Protein AF-A0AAJ1V4B8-F1 (afdb_monomer)

Mean predicted aligned error: 13.98 Å

pLDDT: mean 80.86, std 5.72, range [65.12, 90.38]

Structure (mmCIF, N/CA/C/O backbone):
data_AF-A0AAJ1V4B8-F1
#
_entry.id   AF-A0AAJ1V4B8-F1
#
loop_
_atom_site.group_PDB
_atom_site.id
_atom_site.type_symbol
_atom_site.label_atom_id
_atom_site.label_alt_id
_atom_site.label_comp_id
_atom_site.label_asym_id
_atom_site.label_entity_id
_atom_site.label_seq_id
_atom_site.pdbx_PDB_ins_code
_atom_site.Cartn_x
_atom_site.Cartn_y
_atom_site.Cartn_z
_atom_site.occupancy
_atom_site.B_iso_or_equiv
_atom_site.auth_seq_id
_atom_site.auth_comp_id
_atom_site.auth_asym_id
_atom_site.auth_atom_id
_atom_site.pdbx_PDB_model_num
ATOM 1 N N . MET A 1 1 ? -7.674 -6.649 66.095 1.00 65.94 1 MET A N 1
ATOM 2 C CA . MET A 1 1 ? -6.862 -6.818 64.864 1.00 65.94 1 MET A CA 1
ATOM 3 C C . MET A 1 1 ? -7.535 -7.719 63.821 1.00 65.94 1 MET A C 1
ATOM 5 O O . MET A 1 1 ? -7.626 -7.306 62.677 1.00 65.94 1 MET A O 1
ATOM 9 N N . ARG A 1 2 ? -8.093 -8.886 64.193 1.00 74.12 2 ARG A N 1
ATOM 10 C CA . ARG A 1 2 ? -8.764 -9.820 63.254 1.00 74.12 2 ARG A CA 1
ATOM 11 C C . ARG A 1 2 ? -9.952 -9.235 62.463 1.00 74.12 2 ARG A C 1
ATOM 13 O O . ARG A 1 2 ? -10.091 -9.526 61.281 1.00 74.12 2 ARG A O 1
ATOM 20 N N . GLN A 1 3 ? -10.772 -8.395 63.097 1.00 74.81 3 GLN A N 1
ATOM 21 C CA . GLN A 1 3 ? -11.924 -7.749 62.446 1.00 74.81 3 GLN A CA 1
ATOM 22 C C . GLN A 1 3 ? -11.490 -6.716 61.395 1.00 74.81 3 GLN A C 1
ATOM 24 O O . GLN A 1 3 ? -12.010 -6.700 60.289 1.00 74.81 3 GLN A O 1
ATOM 29 N N . VAL A 1 4 ? -10.459 -5.927 61.707 1.00 79.88 4 VAL A N 1
ATOM 30 C CA . VAL A 1 4 ? -9.893 -4.920 60.793 1.00 79.88 4 VAL A CA 1
ATOM 31 C C . VAL A 1 4 ? -9.291 -5.586 59.553 1.00 79.88 4 VAL A C 1
ATOM 33 O O . VAL A 1 4 ? -9.523 -5.133 58.437 1.00 79.88 4 VAL A O 1
ATOM 36 N N . LEU A 1 5 ? -8.584 -6.707 59.743 1.00 79.88 5 LEU A N 1
ATOM 37 C CA . LEU A 1 5 ? -8.002 -7.484 58.649 1.00 79.88 5 LEU A CA 1
ATOM 38 C C . LEU A 1 5 ? -9.077 -8.085 57.725 1.00 79.88 5 LEU A C 1
ATOM 40 O O . LEU A 1 5 ? -8.912 -8.081 56.511 1.00 79.88 5 LEU A O 1
ATOM 44 N N . SER A 1 6 ? -10.193 -8.556 58.292 1.00 80.19 6 SER A N 1
ATOM 45 C CA . SER A 1 6 ? -11.298 -9.125 57.505 1.00 80.19 6 SER A CA 1
ATOM 46 C C . SER A 1 6 ? -12.003 -8.062 56.662 1.00 80.19 6 SER A C 1
ATOM 48 O O . SER A 1 6 ? -12.262 -8.295 55.485 1.00 80.19 6 SER A O 1
ATOM 50 N N . SER A 1 7 ? -12.249 -6.871 57.219 1.00 81.62 7 SER A N 1
ATOM 51 C CA . SER A 1 7 ? -12.854 -5.765 56.465 1.00 81.62 7 SER A CA 1
ATOM 52 C C . SER A 1 7 ? -11.965 -5.288 55.313 1.00 81.62 7 SER A C 1
ATOM 54 O O . SER A 1 7 ? -12.466 -5.018 54.225 1.00 81.62 7 SER A O 1
ATOM 56 N N . LEU A 1 8 ? -10.645 -5.238 55.523 1.00 83.12 8 LEU A N 1
ATOM 57 C CA . LEU A 1 8 ? -9.672 -4.895 54.478 1.00 83.12 8 LEU A CA 1
ATOM 58 C C . LEU A 1 8 ? -9.701 -5.883 53.305 1.00 83.12 8 LEU A C 1
ATOM 60 O O . LEU A 1 8 ? -9.680 -5.461 52.151 1.00 83.12 8 LEU A O 1
ATOM 64 N N . LEU A 1 9 ? -9.801 -7.183 53.593 1.00 82.69 9 LEU A N 1
ATOM 65 C CA . LEU A 1 9 ? -9.870 -8.221 52.561 1.00 82.69 9 LEU A CA 1
ATOM 66 C C . LEU A 1 9 ? -11.163 -8.139 51.735 1.00 82.69 9 LEU A C 1
ATOM 68 O O . LEU A 1 9 ? -11.119 -8.302 50.517 1.00 82.69 9 LEU A O 1
ATOM 72 N N . VAL A 1 10 ? -12.301 -7.833 52.367 1.00 83.25 10 VAL A N 1
ATOM 73 C CA . VAL A 1 10 ? -13.592 -7.682 51.668 1.00 83.25 10 VAL A CA 1
ATOM 74 C C . VAL A 1 10 ? -13.584 -6.472 50.730 1.00 83.25 10 VAL A C 1
ATOM 76 O O . VAL A 1 10 ? -14.034 -6.573 49.589 1.00 83.25 10 VAL A O 1
ATOM 79 N N . ILE A 1 11 ? -13.035 -5.340 51.178 1.00 79.81 11 ILE A N 1
ATOM 80 C CA . ILE A 1 11 ? -12.958 -4.117 50.363 1.00 79.81 11 ILE A CA 1
ATOM 81 C C . ILE A 1 11 ? -12.008 -4.316 49.175 1.00 79.81 11 ILE A C 1
ATOM 83 O O . ILE A 1 11 ? -12.336 -3.918 48.058 1.00 79.81 11 ILE A O 1
ATOM 87 N N . ALA A 1 12 ? -10.868 -4.984 49.388 1.00 77.12 12 ALA A N 1
ATOM 88 C CA . ALA A 1 12 ? -9.943 -5.322 48.309 1.00 77.12 12 ALA A CA 1
ATOM 89 C C . ALA A 1 12 ? -10.601 -6.229 47.252 1.00 77.12 12 ALA A C 1
ATOM 91 O O . ALA A 1 12 ? -10.455 -5.976 46.058 1.00 77.12 12 ALA A O 1
ATOM 92 N N . GLY A 1 13 ? -11.394 -7.220 47.678 1.00 77.81 13 GLY A N 1
ATOM 93 C CA . GLY A 1 13 ? -12.119 -8.116 46.771 1.00 77.81 13 GLY A CA 1
ATOM 94 C C . GLY A 1 13 ? -13.157 -7.411 45.888 1.00 77.81 13 GLY A C 1
ATOM 95 O O . GLY A 1 13 ? -13.268 -7.735 44.707 1.00 77.81 13 GLY A O 1
ATOM 96 N N . LEU A 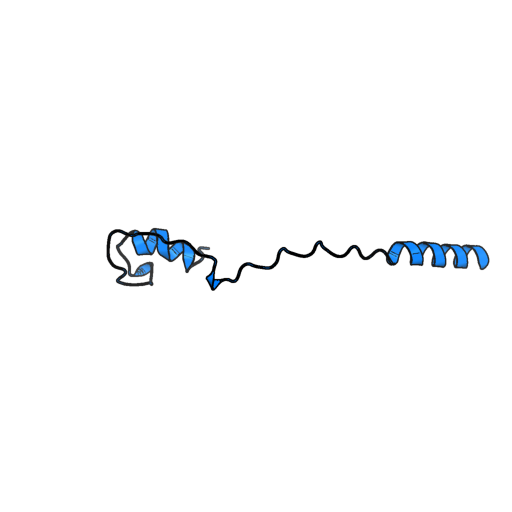1 14 ? -13.878 -6.411 46.416 1.00 74.69 14 LEU A N 1
ATOM 97 C CA . LEU A 1 14 ? -14.851 -5.639 45.624 1.00 74.69 14 LEU A CA 1
ATOM 98 C C . LEU A 1 14 ? -14.191 -4.775 44.534 1.00 74.69 14 LEU A C 1
ATOM 100 O O . LEU A 1 14 ? -14.778 -4.573 43.469 1.00 74.69 14 LEU A O 1
ATOM 104 N N . VAL A 1 15 ? -12.978 -4.272 44.784 1.00 71.50 15 VAL A N 1
ATOM 105 C CA . VAL A 1 15 ? -12.235 -3.433 43.828 1.00 71.50 15 VAL A CA 1
ATOM 106 C C . VAL A 1 15 ? -11.649 -4.265 42.681 1.00 71.50 15 VAL A C 1
ATOM 108 O O . VAL A 1 15 ? -11.588 -3.787 41.553 1.00 71.50 15 VAL A O 1
ATOM 111 N N . SER A 1 16 ? -11.274 -5.524 42.926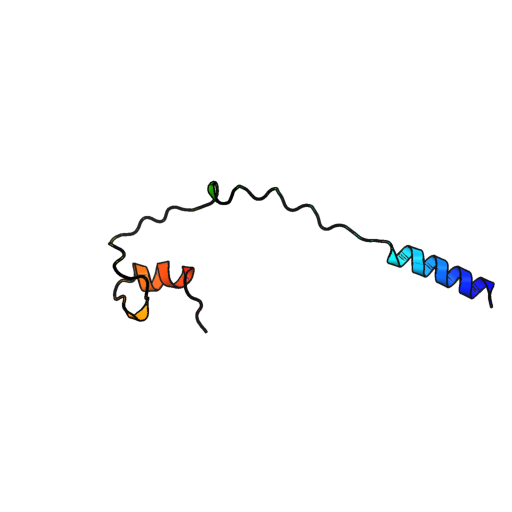 1.00 71.06 16 SER A N 1
ATOM 112 C CA . SER A 1 16 ? -10.668 -6.399 41.908 1.00 71.06 16 SER A CA 1
ATOM 113 C C . SER A 1 16 ? -11.664 -7.017 40.915 1.00 71.06 16 SER A C 1
ATOM 115 O O . SER A 1 16 ? -11.242 -7.548 39.893 1.00 71.06 16 SER A O 1
ATOM 117 N N . GLY A 1 17 ? -12.970 -6.973 41.200 1.00 65.12 17 GLY A N 1
ATOM 118 C CA . GLY A 1 17 ? -14.005 -7.643 40.397 1.00 65.12 17 GLY A CA 1
ATOM 119 C C . GLY A 1 17 ? -14.540 -6.854 39.196 1.00 65.12 17 GLY A C 1
ATOM 120 O O . GLY A 1 17 ? -15.413 -7.352 38.490 1.00 65.12 17 GLY A O 1
ATOM 121 N N . GLN A 1 18 ? -14.062 -5.630 38.961 1.00 71.50 18 GLN A N 1
ATOM 122 C CA . GLN A 1 18 ? -14.588 -4.763 37.905 1.00 71.50 18 GLN A CA 1
ATOM 123 C C . GLN A 1 18 ? -13.896 -5.072 36.566 1.00 71.50 18 GLN A C 1
ATOM 125 O O . GLN A 1 18 ? -12.955 -4.392 36.163 1.00 71.50 18 GLN A O 1
ATOM 130 N N . ALA A 1 19 ? -14.342 -6.120 35.872 1.00 71.50 19 ALA A N 1
ATOM 131 C CA . ALA A 1 19 ? -13.950 -6.362 34.486 1.00 71.50 19 ALA A CA 1
ATOM 132 C C . ALA A 1 19 ? -14.888 -5.577 33.557 1.00 71.50 19 ALA A C 1
ATOM 134 O O . ALA A 1 19 ? -16.014 -5.997 33.294 1.00 71.50 19 ALA A O 1
ATOM 135 N N . ILE A 1 20 ? -14.438 -4.419 33.071 1.00 78.25 20 ILE A N 1
ATOM 136 C CA . ILE A 1 20 ? -15.124 -3.716 31.983 1.00 78.25 20 ILE A CA 1
ATOM 137 C C . ILE A 1 20 ? -14.798 -4.469 30.693 1.00 78.25 20 ILE A C 1
ATOM 139 O O . ILE A 1 20 ? -13.644 -4.504 30.264 1.00 78.25 20 ILE A O 1
ATOM 143 N N . ALA A 1 21 ? -15.808 -5.102 30.095 1.00 77.19 21 ALA A N 1
ATOM 144 C CA . ALA A 1 21 ? -15.676 -5.677 28.765 1.00 77.19 21 ALA A CA 1
ATOM 145 C C . ALA A 1 21 ? -15.379 -4.555 27.760 1.00 77.19 21 ALA A C 1
ATOM 147 O O . ALA A 1 21 ? -15.994 -3.487 27.811 1.00 77.19 21 ALA A O 1
ATOM 148 N N . ALA A 1 22 ? -14.430 -4.793 26.853 1.00 80.50 22 ALA A N 1
ATOM 149 C CA . ALA A 1 22 ? -14.225 -3.896 25.727 1.00 80.50 22 ALA A CA 1
ATOM 150 C C . ALA A 1 22 ? -15.530 -3.811 24.909 1.00 80.50 22 ALA A C 1
ATOM 152 O O . ALA A 1 22 ? -16.227 -4.824 24.791 1.00 80.50 22 ALA A O 1
ATOM 153 N N . PRO A 1 23 ? -15.880 -2.632 24.365 1.00 79.88 23 PRO A N 1
ATOM 154 C CA . PRO A 1 23 ? -17.027 -2.515 23.478 1.00 79.88 23 PRO A CA 1
ATOM 155 C C . PRO A 1 23 ? -16.895 -3.512 22.324 1.00 79.88 23 PRO A C 1
ATOM 157 O O . PRO A 1 23 ? -15.806 -3.704 21.781 1.00 79.88 23 PRO A O 1
ATOM 160 N N . GLU A 1 24 ? -18.008 -4.160 21.985 1.00 77.88 24 GLU A N 1
ATOM 161 C CA . GLU A 1 24 ? -18.077 -5.101 20.873 1.00 77.88 24 GLU A CA 1
ATOM 162 C C . GLU A 1 24 ? -17.636 -4.384 19.593 1.00 77.88 24 GLU A C 1
ATOM 164 O O . GLU A 1 24 ? -18.154 -3.316 19.251 1.00 77.88 24 GLU A O 1
ATOM 169 N N . SER A 1 25 ? -16.637 -4.940 18.905 1.00 73.50 25 SER A N 1
ATOM 170 C CA . SER A 1 25 ? -16.247 -4.433 17.595 1.00 73.50 25 SER A CA 1
ATOM 171 C C . SER A 1 25 ? -17.449 -4.550 16.660 1.00 73.50 25 SER A C 1
ATOM 173 O O . SER A 1 25 ? -18.087 -5.607 16.664 1.00 73.50 25 SER A O 1
ATOM 175 N N . PRO A 1 26 ? -17.754 -3.524 15.845 1.00 77.31 26 PRO A N 1
ATOM 176 C CA . PRO A 1 26 ? -18.803 -3.646 14.844 1.00 77.31 26 PRO A CA 1
ATOM 177 C C . PRO A 1 26 ? -18.561 -4.915 14.017 1.00 77.31 26 PRO A C 1
ATOM 179 O O . PRO A 1 26 ? -17.394 -5.252 13.779 1.00 77.31 26 PRO A O 1
ATOM 182 N N . PRO A 1 27 ? -19.625 -5.632 13.605 1.00 76.06 27 PRO A N 1
ATOM 183 C CA . PRO A 1 27 ? -19.471 -6.827 12.792 1.00 76.06 27 PRO A CA 1
ATOM 184 C C . PRO A 1 27 ? -18.579 -6.471 11.607 1.00 76.06 27 PRO A C 1
ATOM 186 O O . PRO A 1 27 ? -18.890 -5.548 10.849 1.00 76.06 27 PRO A O 1
ATOM 189 N N . HIS A 1 28 ? -17.428 -7.142 11.508 1.00 72.31 28 HIS A N 1
ATOM 190 C CA . HIS A 1 28 ? -16.534 -6.958 10.377 1.00 72.31 28 HIS A CA 1
ATOM 191 C C . HIS A 1 28 ? -17.367 -7.202 9.120 1.00 72.31 28 HIS A C 1
ATOM 193 O O . HIS A 1 28 ? -17.927 -8.288 8.958 1.00 72.31 28 HIS A O 1
ATOM 199 N N . ALA A 1 29 ? -17.487 -6.182 8.264 1.00 72.50 29 ALA A N 1
ATOM 200 C CA . ALA A 1 29 ? -17.998 -6.390 6.918 1.00 72.50 29 ALA A CA 1
ATOM 201 C C . ALA A 1 29 ? -17.206 -7.550 6.302 1.00 72.50 29 ALA A C 1
ATOM 203 O O . ALA A 1 29 ? -15.997 -7.650 6.550 1.00 72.50 29 ALA A O 1
ATOM 204 N N . ASP A 1 30 ? -17.881 -8.442 5.570 1.00 79.12 30 ASP A N 1
ATOM 205 C CA . ASP A 1 30 ? -17.195 -9.544 4.898 1.00 79.12 30 ASP A CA 1
ATOM 206 C C . ASP A 1 30 ? -16.024 -8.943 4.111 1.00 79.12 30 ASP A C 1
ATOM 208 O O . ASP A 1 30 ? -16.181 -7.941 3.413 1.00 79.12 30 ASP A O 1
ATOM 212 N N . ILE A 1 31 ? -14.828 -9.517 4.246 1.00 76.50 31 ILE A N 1
ATOM 213 C CA . ILE A 1 31 ? -13.631 -9.035 3.545 1.00 76.50 31 ILE A CA 1
ATOM 214 C C . ILE A 1 31 ? -13.899 -8.983 2.036 1.00 76.50 31 ILE A C 1
ATOM 216 O O . ILE A 1 31 ? -13.348 -8.136 1.339 1.00 76.50 31 ILE A O 1
ATOM 220 N N . ARG A 1 32 ? -14.797 -9.842 1.541 1.00 81.56 32 ARG A N 1
ATOM 221 C CA . ARG A 1 32 ? -15.253 -9.880 0.147 1.00 81.56 32 ARG A CA 1
ATOM 222 C C . ARG A 1 32 ? -16.097 -8.668 -0.264 1.00 81.56 32 ARG A C 1
ATOM 224 O O . ARG A 1 32 ? -16.130 -8.357 -1.451 1.00 81.56 32 ARG A O 1
ATOM 231 N N . ASP A 1 33 ? -16.723 -7.991 0.695 1.00 82.31 33 ASP A N 1
ATOM 232 C CA . ASP A 1 33 ? -17.492 -6.755 0.508 1.00 82.31 33 ASP A CA 1
ATOM 233 C C . ASP A 1 33 ? -16.622 -5.497 0.694 1.00 82.31 33 ASP A C 1
ATOM 235 O O . ASP A 1 3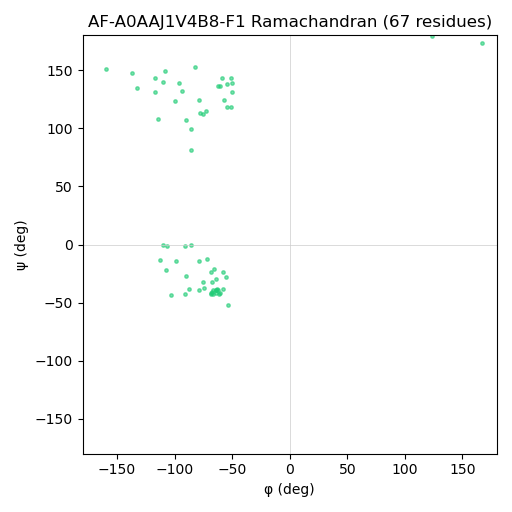3 ? -17.095 -4.371 0.534 1.00 82.31 33 ASP A O 1
ATOM 239 N N . SER A 1 34 ? -15.336 -5.672 1.022 1.00 80.19 34 SER A N 1
ATOM 240 C CA . SER A 1 34 ? -14.384 -4.588 1.254 1.00 80.19 34 SER A CA 1
ATOM 241 C C . SER A 1 34 ? -13.246 -4.613 0.231 1.00 80.19 34 SER A C 1
ATOM 243 O O . SER A 1 34 ? -12.629 -5.643 -0.025 1.00 80.19 34 SER A O 1
ATOM 245 N N . GLY A 1 35 ? -12.941 -3.467 -0.369 1.00 82.69 35 GLY A N 1
ATOM 246 C CA . GLY A 1 35 ? -11.853 -3.347 -1.334 1.00 82.69 35 GLY A CA 1
ATOM 247 C C . GLY A 1 35 ? -11.917 -2.036 -2.103 1.00 82.69 35 GLY A C 1
ATOM 248 O O . GLY A 1 35 ? -12.875 -1.274 -1.983 1.00 82.69 35 GLY A O 1
ATOM 249 N N . PHE A 1 36 ? -10.891 -1.767 -2.904 1.00 87.00 36 PHE A N 1
ATOM 250 C CA . PHE A 1 36 ? -10.861 -0.619 -3.803 1.00 87.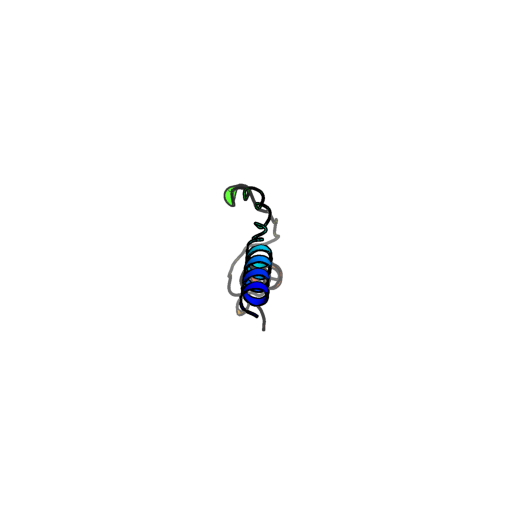00 36 PHE A CA 1
ATOM 251 C C . PHE A 1 36 ? -10.297 -1.030 -5.162 1.00 87.00 36 PHE A C 1
ATOM 253 O O . PHE A 1 36 ? -9.443 -1.911 -5.258 1.00 87.00 36 PHE A O 1
ATOM 260 N N . VAL A 1 37 ? -10.782 -0.387 -6.224 1.00 88.81 37 VAL A N 1
ATOM 261 C CA . VAL A 1 37 ? -10.265 -0.577 -7.583 1.00 88.81 37 VAL A CA 1
ATOM 262 C C . VAL A 1 37 ? -9.323 0.573 -7.897 1.00 88.81 37 VAL A C 1
ATOM 264 O O . VAL A 1 37 ? -9.720 1.736 -7.844 1.00 88.81 37 VAL A O 1
ATOM 267 N N . TYR A 1 38 ? -8.080 0.248 -8.246 1.00 86.44 38 TYR A N 1
ATOM 268 C CA . TYR A 1 38 ? -7.093 1.223 -8.694 1.00 86.44 38 TYR A CA 1
ATOM 269 C C . TYR A 1 38 ? -6.742 0.968 -10.160 1.00 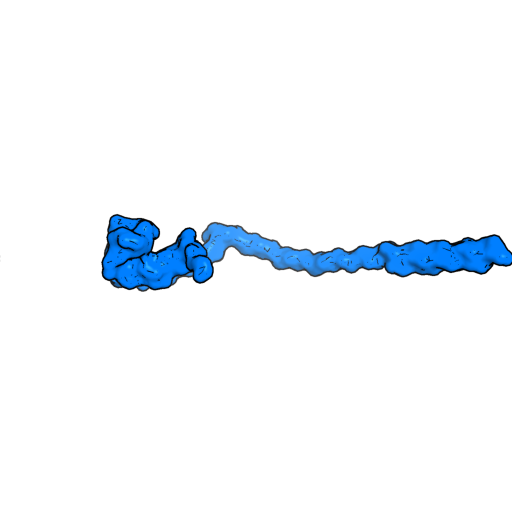86.44 38 TYR A C 1
ATOM 271 O O . TYR A 1 38 ? -6.105 -0.029 -10.499 1.00 86.44 38 TYR A O 1
ATOM 279 N N . CYS A 1 39 ? -7.203 1.859 -11.040 1.00 87.56 39 CYS A N 1
ATOM 280 C CA . CYS A 1 39 ? -6.939 1.773 -12.473 1.00 87.56 39 CYS A CA 1
ATOM 281 C C . CYS A 1 39 ? -5.532 2.280 -12.779 1.00 87.56 39 CYS A C 1
ATOM 283 O O . CYS A 1 39 ? -5.192 3.421 -12.467 1.00 87.56 39 CYS A O 1
ATOM 285 N N . VAL A 1 40 ? -4.736 1.444 -13.436 1.00 82.50 40 VAL A N 1
ATOM 286 C CA . VAL A 1 40 ? -3.329 1.726 -13.706 1.00 82.50 40 VAL A CA 1
ATOM 287 C C . VAL A 1 40 ? -3.059 1.812 -15.197 1.00 82.50 40 VAL A C 1
ATOM 289 O O . VAL A 1 40 ? -3.642 1.075 -15.990 1.00 82.50 40 VAL A O 1
ATOM 292 N N . SER A 1 41 ? -2.166 2.720 -15.585 1.00 84.81 41 SER A N 1
ATOM 293 C CA . SER A 1 41 ? -1.716 2.828 -16.971 1.00 84.81 41 SER A CA 1
ATOM 294 C C . SER A 1 41 ? -0.497 1.933 -17.181 1.00 84.81 41 SER A C 1
ATOM 296 O O . SER A 1 41 ? 0.594 2.230 -16.693 1.00 84.81 41 SER A O 1
ATOM 298 N N . GLY A 1 42 ? -0.687 0.816 -17.882 1.00 82.19 42 GLY A N 1
ATOM 299 C CA . GLY A 1 42 ? 0.369 -0.147 -18.200 1.00 82.19 42 GLY A CA 1
ATOM 300 C C . GLY A 1 42 ? 0.066 -1.564 -17.715 1.00 82.19 42 GLY A C 1
ATOM 301 O O . GLY A 1 42 ? -0.979 -1.831 -17.130 1.00 82.19 42 GLY A O 1
ATOM 302 N N . GLN A 1 43 ? 0.989 -2.487 -17.988 1.00 84.62 43 GLN A N 1
ATOM 303 C CA . GLN A 1 43 ? 0.859 -3.893 -17.601 1.00 84.62 43 GLN A CA 1
ATOM 304 C C . GLN A 1 43 ? 1.849 -4.276 -16.503 1.00 84.62 43 GLN A C 1
ATOM 306 O O . GLN A 1 43 ? 3.026 -3.905 -16.547 1.00 84.62 43 GLN A O 1
ATOM 311 N N . VAL A 1 44 ? 1.376 -5.083 -15.553 1.00 86.06 44 VAL A N 1
ATOM 312 C CA . VAL A 1 44 ? 2.214 -5.715 -14.531 1.00 86.06 44 VAL A CA 1
ATOM 313 C C . VAL A 1 44 ? 3.023 -6.832 -15.186 1.00 86.06 44 VAL A C 1
ATOM 315 O O . VAL A 1 44 ? 2.469 -7.813 -15.667 1.00 86.06 44 VAL A O 1
ATOM 318 N N . ASN A 1 45 ? 4.343 -6.673 -15.214 1.00 86.50 45 ASN A N 1
ATOM 319 C CA . ASN A 1 45 ? 5.271 -7.620 -15.849 1.00 86.50 45 ASN A CA 1
ATOM 320 C C . ASN A 1 45 ? 6.174 -8.356 -14.841 1.00 86.50 45 ASN A C 1
ATOM 322 O O . ASN A 1 45 ? 6.803 -9.356 -15.179 1.00 86.50 45 ASN A O 1
ATOM 326 N N . THR A 1 46 ? 6.227 -7.888 -13.595 1.00 87.00 46 THR A N 1
ATOM 327 C CA . THR A 1 46 ? 6.919 -8.531 -12.473 1.00 87.00 46 THR A CA 1
ATOM 328 C C . THR A 1 46 ? 6.353 -7.989 -11.164 1.00 87.00 46 THR A C 1
ATOM 330 O O . THR A 1 46 ? 5.920 -6.842 -11.115 1.00 87.00 46 THR A O 1
ATOM 333 N N . PHE A 1 47 ? 6.389 -8.795 -10.104 1.00 89.00 47 PHE A N 1
ATOM 334 C CA . PHE A 1 47 ? 6.065 -8.359 -8.740 1.00 89.00 47 PHE A CA 1
ATOM 335 C C . PHE A 1 47 ? 7.311 -8.038 -7.910 1.00 89.00 47 PHE A C 1
ATOM 337 O O . PHE A 1 47 ? 7.203 -7.407 -6.869 1.00 89.00 47 PHE A O 1
ATOM 344 N N . ASN A 1 48 ? 8.497 -8.443 -8.376 1.00 88.88 48 ASN A N 1
ATOM 345 C CA . ASN A 1 48 ? 9.753 -8.111 -7.715 1.00 88.88 48 ASN A CA 1
ATOM 346 C C . ASN A 1 48 ? 10.148 -6.657 -8.051 1.00 88.88 48 ASN A C 1
ATOM 348 O O . ASN A 1 48 ? 10.493 -6.402 -9.215 1.00 88.88 48 ASN A O 1
ATOM 352 N N . PRO A 1 49 ? 10.150 -5.729 -7.073 1.00 85.69 49 PRO A N 1
ATOM 353 C CA . PRO A 1 49 ? 10.456 -4.320 -7.310 1.00 85.69 49 PRO A CA 1
ATOM 354 C C . PRO A 1 49 ? 11.891 -4.100 -7.794 1.00 85.69 49 PRO A C 1
ATOM 356 O O . PRO A 1 49 ? 12.125 -3.215 -8.608 1.00 85.69 49 PRO A O 1
ATOM 359 N N . SER A 1 50 ? 12.846 -4.948 -7.401 1.00 86.50 50 SER A N 1
ATOM 360 C CA . SER A 1 50 ? 14.247 -4.847 -7.840 1.00 86.50 50 SER A CA 1
ATOM 361 C C . SER A 1 50 ? 14.464 -5.234 -9.305 1.00 86.50 50 SER A C 1
ATOM 363 O O . SER A 1 50 ? 15.538 -5.008 -9.854 1.00 86.50 50 SER A O 1
ATOM 365 N N . LYS A 1 51 ? 13.460 -5.846 -9.940 1.00 87.38 51 LYS A N 1
ATOM 366 C CA . LYS A 1 51 ? 13.486 -6.257 -11.350 1.00 87.38 51 LYS A CA 1
ATOM 367 C C . LYS A 1 51 ? 12.538 -5.411 -12.210 1.00 87.38 51 LYS A C 1
ATOM 369 O O . LYS A 1 51 ? 12.425 -5.641 -13.411 1.00 87.38 51 LYS A O 1
ATOM 374 N N . ALA A 1 52 ? 11.837 -4.458 -11.601 1.00 85.56 52 ALA A N 1
ATOM 375 C CA . ALA A 1 52 ? 10.923 -3.568 -12.291 1.00 85.56 52 ALA A CA 1
ATOM 376 C C . ALA A 1 52 ? 11.611 -2.246 -12.642 1.00 85.56 52 ALA A C 1
ATOM 378 O O . ALA A 1 52 ? 12.317 -1.666 -11.827 1.00 85.56 52 ALA A O 1
ATOM 379 N N . SER A 1 53 ? 11.334 -1.739 -13.843 1.00 79.69 53 SER A N 1
ATOM 380 C CA . SER A 1 53 ? 11.665 -0.359 -14.232 1.00 79.69 53 SER A CA 1
ATOM 381 C C . SER A 1 53 ? 10.423 0.540 -14.304 1.00 79.69 53 SER A C 1
ATOM 383 O O . SER A 1 53 ? 10.531 1.717 -14.637 1.00 79.69 53 SER A O 1
ATOM 385 N N . SER A 1 54 ? 9.233 -0.010 -14.044 1.00 79.81 54 SER A N 1
ATOM 386 C CA . SER A 1 54 ? 7.967 0.726 -14.071 1.00 79.81 54 SER A CA 1
ATOM 387 C C . SER A 1 54 ? 7.618 1.241 -12.677 1.00 79.81 54 SER A C 1
ATOM 389 O O . SER A 1 54 ? 7.604 0.459 -11.723 1.00 79.81 54 SER A O 1
ATOM 391 N N . GLY A 1 55 ? 7.253 2.525 -12.583 1.00 78.19 55 GLY A N 1
ATOM 392 C CA . GLY A 1 55 ? 6.772 3.146 -11.341 1.00 78.19 55 GLY A CA 1
ATOM 393 C C . GLY A 1 55 ? 5.531 2.460 -10.761 1.00 78.19 55 GLY A C 1
ATOM 394 O O . GLY A 1 55 ? 5.336 2.458 -9.553 1.00 78.19 55 GLY A O 1
ATOM 395 N N . LEU A 1 56 ? 4.747 1.757 -11.588 1.00 81.81 56 LEU A N 1
ATOM 396 C CA . LEU A 1 56 ? 3.636 0.929 -11.120 1.00 81.81 56 LEU A CA 1
ATOM 397 C C . LEU A 1 56 ? 4.084 -0.068 -10.041 1.00 81.81 56 LEU A C 1
ATOM 399 O O . LEU A 1 56 ? 3.504 -0.144 -8.961 1.00 81.81 56 LEU A O 1
ATOM 403 N N . ILE A 1 57 ? 5.130 -0.836 -10.333 1.00 82.50 57 ILE A N 1
ATOM 404 C CA . ILE A 1 57 ? 5.579 -1.910 -9.446 1.00 82.50 57 ILE A CA 1
ATOM 405 C C . ILE A 1 57 ? 6.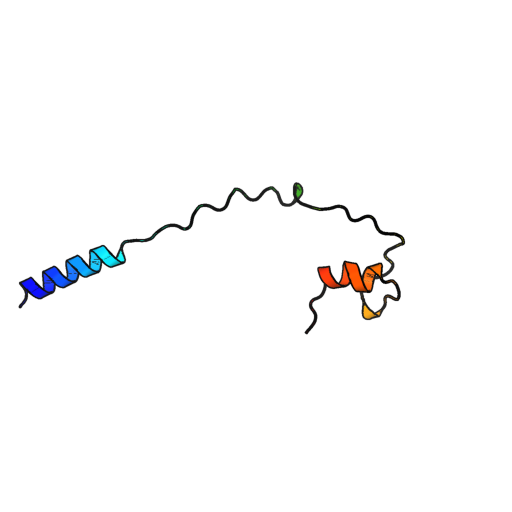385 -1.342 -8.285 1.00 82.50 57 ILE A C 1
ATOM 407 O O . ILE A 1 57 ? 6.226 -1.805 -7.163 1.00 82.50 57 ILE A O 1
ATOM 411 N N . VAL A 1 58 ? 7.221 -0.334 -8.544 1.00 75.56 58 VAL A N 1
ATOM 412 C CA . VAL A 1 58 ? 8.132 0.235 -7.540 1.00 75.56 58 VAL A CA 1
ATOM 413 C C . VAL A 1 58 ? 7.403 1.117 -6.520 1.00 75.56 58 VAL A C 1
ATOM 415 O O . VAL A 1 58 ? 7.739 1.054 -5.338 1.00 75.56 58 VAL A O 1
ATOM 418 N N . ASP A 1 59 ? 6.394 1.886 -6.939 1.00 79.31 59 ASP A N 1
ATOM 419 C CA . ASP A 1 59 ? 5.755 2.886 -6.074 1.00 79.31 59 ASP A CA 1
ATOM 420 C C . ASP A 1 59 ? 4.399 2.421 -5.539 1.00 79.31 59 ASP A C 1
ATOM 422 O O . ASP A 1 59 ? 4.121 2.584 -4.353 1.00 79.31 59 ASP A O 1
ATOM 426 N N . THR A 1 60 ? 3.553 1.814 -6.380 1.00 80.69 60 THR A N 1
ATOM 427 C CA . THR A 1 60 ? 2.193 1.429 -5.950 1.00 80.69 60 THR A CA 1
ATOM 428 C C . THR A 1 60 ? 2.131 0.015 -5.392 1.00 80.69 60 THR A C 1
ATOM 430 O O . THR A 1 60 ? 1.504 -0.216 -4.360 1.00 80.69 60 THR A O 1
ATOM 433 N N . LEU A 1 61 ? 2.806 -0.932 -6.045 1.00 83.38 61 LEU A N 1
ATOM 434 C CA . LEU A 1 61 ? 2.705 -2.345 -5.697 1.00 83.38 61 LEU A CA 1
ATOM 435 C C . LEU A 1 61 ? 3.700 -2.747 -4.606 1.00 83.38 61 LEU A C 1
ATOM 437 O O . LEU A 1 61 ? 3.351 -3.501 -3.700 1.00 83.38 61 LEU A O 1
ATOM 441 N N . ALA A 1 62 ? 4.922 -2.206 -4.645 1.00 85.19 62 ALA A N 1
ATOM 442 C CA . ALA A 1 62 ? 5.932 -2.531 -3.646 1.00 85.19 62 ALA A CA 1
ATOM 443 C C . ALA A 1 62 ? 5.504 -2.109 -2.238 1.00 85.19 62 ALA A C 1
ATOM 445 O O . ALA A 1 62 ? 5.712 -2.871 -1.306 1.00 85.19 62 ALA A O 1
ATOM 446 N N . ALA A 1 63 ? 4.858 -0.947 -2.097 1.00 85.88 63 ALA A N 1
ATOM 447 C CA . ALA A 1 63 ? 4.362 -0.454 -0.813 1.00 85.88 63 ALA A CA 1
ATOM 448 C C . ALA A 1 63 ? 3.241 -1.320 -0.209 1.00 85.88 63 ALA A C 1
ATOM 450 O O . ALA A 1 63 ? 3.005 -1.251 0.991 1.00 85.88 63 AL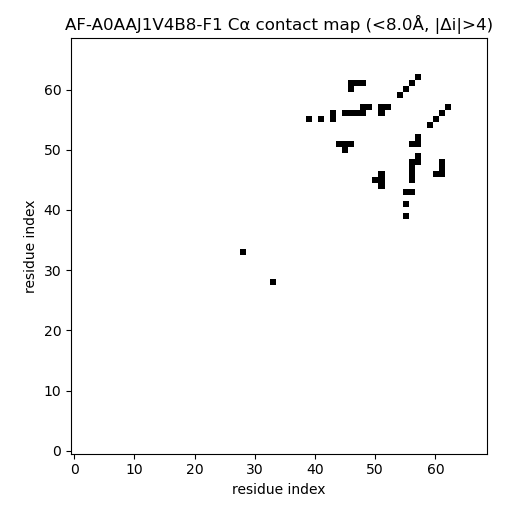A A O 1
ATOM 451 N N . GLN A 1 64 ? 2.541 -2.118 -1.023 1.00 85.69 64 GLN A N 1
ATOM 452 C CA . GLN A 1 64 ? 1.500 -3.032 -0.540 1.00 85.69 64 GLN A CA 1
ATOM 453 C C . GLN A 1 64 ? 2.046 -4.418 -0.182 1.00 85.69 64 GLN A C 1
ATOM 455 O O . GLN A 1 64 ? 1.451 -5.113 0.636 1.00 85.69 64 GLN A O 1
ATOM 460 N N . PHE A 1 65 ? 3.143 -4.844 -0.813 1.00 89.12 65 PHE A N 1
ATOM 461 C CA . PHE A 1 65 ? 3.668 -6.206 -0.675 1.00 89.12 65 PHE A CA 1
ATOM 462 C C . PHE A 1 65 ? 4.953 -6.314 0.141 1.00 89.12 65 PHE A C 1
ATOM 464 O O . PHE A 1 65 ? 5.262 -7.402 0.625 1.00 89.12 65 PHE A O 1
ATOM 471 N N . TYR A 1 66 ? 5.711 -5.229 0.276 1.00 90.38 66 TYR A N 1
ATOM 472 C CA . TYR A 1 66 ? 7.016 -5.239 0.919 1.00 90.38 66 TYR A CA 1
ATOM 473 C C . TYR A 1 66 ? 7.137 -4.096 1.920 1.00 90.38 66 TYR A C 1
ATOM 475 O O . TYR A 1 66 ? 6.865 -2.941 1.597 1.00 90.38 66 TYR A O 1
ATOM 483 N N . ASP A 1 67 ? 7.652 -4.421 3.100 1.00 90.06 67 ASP A N 1
ATOM 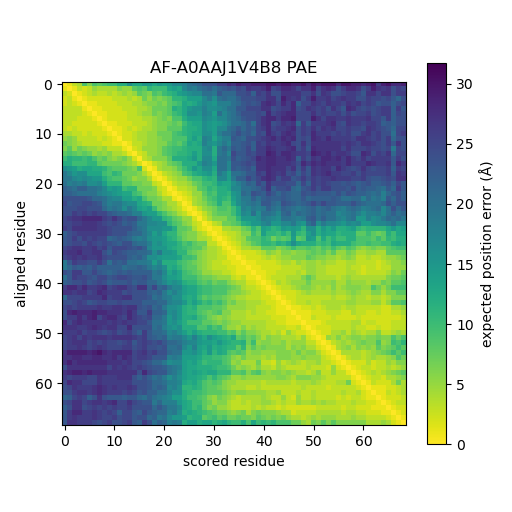484 C CA . ASP A 1 67 ? 8.145 -3.428 4.044 1.00 90.06 67 ASP A CA 1
ATOM 485 C C . ASP A 1 67 ? 9.574 -3.008 3.690 1.00 90.06 67 ASP A C 1
ATOM 487 O O . ASP A 1 67 ? 10.354 -3.762 3.095 1.00 90.06 67 ASP A O 1
ATOM 491 N N . ARG A 1 68 ? 9.925 -1.781 4.072 1.00 85.38 68 ARG A N 1
ATOM 492 C CA . ARG A 1 68 ? 11.299 -1.275 4.010 1.00 85.38 68 ARG A CA 1
ATOM 493 C C . ARG A 1 68 ? 11.853 -1.160 5.430 1.00 85.38 68 ARG A C 1
ATOM 495 O O . ARG A 1 68 ? 11.087 -0.956 6.368 1.00 85.38 68 ARG A O 1
ATOM 502 N N . LEU A 1 69 ? 13.169 -1.333 5.555 1.00 86.94 69 LEU A N 1
ATOM 503 C CA . LEU A 1 69 ? 13.908 -1.149 6.808 1.00 86.94 69 LEU A CA 1
ATOM 504 C C . LEU A 1 69 ? 13.919 0.319 7.247 1.00 86.94 69 LEU A C 1
ATOM 506 O O . LEU A 1 69 ? 13.973 1.191 6.347 1.00 86.94 69 LEU A O 1
#

Foldseek 3Di:
DVVVVVVVVVVVVVVVPDDDDDPDDDPPDPVVVDDDDDDDDDDDPDLPLVPDPDCCNVPVRCVVPHDDD

Radius of gyration: 28.38 Å; Cα contacts (8 Å, |Δi|>4): 26; chains: 1; bounding box: 34×13×83 Å

Organism: NCBI:txid178214

Solvent-accessible surface area (backbone atoms only — not comparable to full-atom values): 4842 Å² total; per-residue (Å²): 111,72,67,63,55,52,54,53,52,53,56,54,54,64,67,73,66,73,76,79,75,76,80,80,74,75,82,76,69,57,69,89,82,55,85,83,88,81,90,70,95,78,80,90,86,60,87,53,44,94,80,46,91,48,64,63,34,53,60,63,46,30,67,74,76,49,88,80,135

Sequence (69 aa):
MRQVLSSLLVIAGLVSGQAIAAPESPPHADIRDSGFVYCVSGQVNTFNPSKASSGLIVDTLAAQFYDRL

Secondary structure (DSSP, 8-state):
-HHHHHHHHHHHHHHHT---PPPPPPPPPPGGG-------SS----S-GGG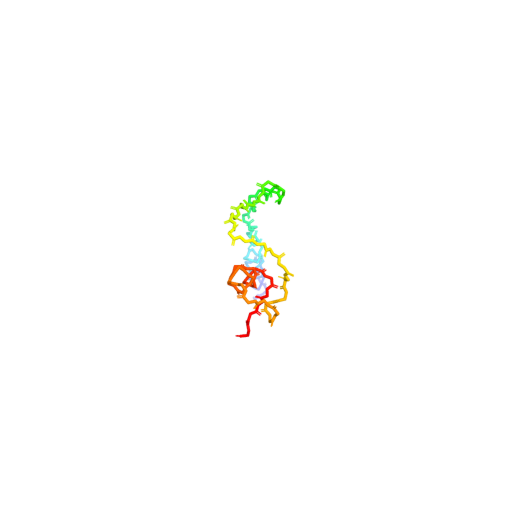--SHIIIIIIHHHH----